Protein AF-A0A3E0VAE9-F1 (afdb_monomer)

Organism: NCBI:txid120213

Foldseek 3Di:
DDLVVVLVVLVVVLVVLVVCVVVVVQADDDDPVCPVRDGSNVVSVVSNVVSVVVNVVSVVVVPDDPPPPDPPPDDD

Structure (mmCIF, N/CA/C/O backbone):
data_AF-A0A3E0VAE9-F1
#
_entry.id   AF-A0A3E0VAE9-F1
#
loop_
_atom_site.group_PDB
_atom_site.id
_atom_site.type_symbol
_atom_site.label_atom_id
_atom_site.label_alt_id
_atom_site.label_comp_id
_atom_site.label_asym_id
_atom_site.label_entity_id
_atom_site.label_seq_id
_atom_site.pdbx_PDB_ins_code
_atom_site.Cartn_x
_atom_site.Cartn_y
_atom_site.Cartn_z
_atom_site.occupancy
_atom_site.B_iso_or_equiv
_atom_site.auth_seq_id
_atom_site.auth_comp_id
_atom_site.auth_asym_id
_atom_site.auth_atom_id
_atom_site.pdbx_PDB_model_num
ATOM 1 N N . MET A 1 1 ? 7.926 13.865 -16.754 1.00 62.59 1 MET A N 1
ATOM 2 C CA . MET A 1 1 ? 8.045 13.107 -15.490 1.00 62.59 1 MET A CA 1
ATOM 3 C C . MET A 1 1 ? 8.710 11.775 -15.820 1.00 62.59 1 MET A C 1
ATOM 5 O O . MET A 1 1 ? 8.272 11.156 -16.780 1.00 62.59 1 MET A O 1
ATOM 9 N N . SER A 1 2 ? 9.802 11.391 -15.152 1.00 82.19 2 SER A N 1
ATOM 10 C CA . SER A 1 2 ? 10.541 10.153 -15.470 1.00 82.19 2 SER A CA 1
ATOM 11 C C . SER A 1 2 ? 9.949 8.934 -14.751 1.00 82.19 2 SER A C 1
ATOM 13 O O . SER A 1 2 ? 9.251 9.084 -13.748 1.00 82.19 2 SER A O 1
ATOM 15 N N . ALA A 1 3 ? 10.256 7.725 -15.231 1.00 81.00 3 ALA A N 1
ATOM 16 C CA . ALA A 1 3 ? 9.853 6.480 -14.570 1.00 81.00 3 ALA A CA 1
ATOM 17 C C . 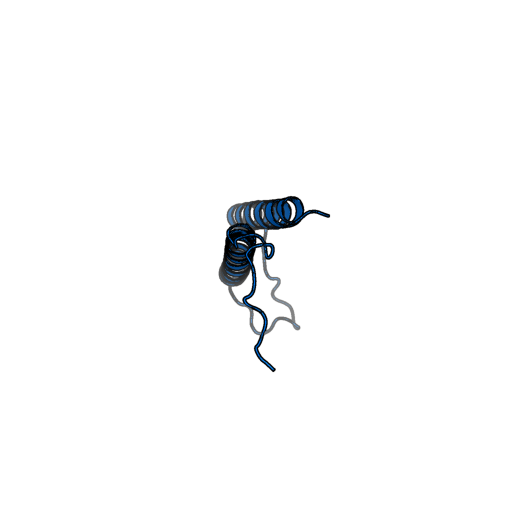ALA A 1 3 ? 10.374 6.393 -13.122 1.00 81.00 3 ALA A C 1
ATOM 19 O O . ALA A 1 3 ? 9.644 5.975 -12.225 1.00 81.00 3 ALA A O 1
ATOM 20 N N . ASP A 1 4 ? 11.598 6.863 -12.870 1.00 85.25 4 ASP A N 1
ATOM 21 C CA . ASP A 1 4 ? 12.155 6.919 -11.515 1.00 85.25 4 ASP A CA 1
ATOM 22 C C . ASP A 1 4 ? 11.394 7.902 -10.615 1.00 85.25 4 ASP A C 1
ATOM 24 O O . ASP A 1 4 ? 11.152 7.598 -9.448 1.00 85.25 4 ASP A O 1
ATOM 28 N N . ALA A 1 5 ? 10.946 9.042 -11.154 1.00 88.56 5 ALA A N 1
ATOM 29 C CA . ALA A 1 5 ? 10.135 9.996 -10.399 1.00 88.56 5 ALA A CA 1
ATOM 30 C C . ALA A 1 5 ? 8.778 9.394 -9.995 1.00 88.56 5 ALA A C 1
ATOM 32 O O . ALA A 1 5 ? 8.376 9.522 -8.841 1.00 88.56 5 ALA A O 1
ATOM 33 N N . ILE A 1 6 ? 8.118 8.670 -10.908 1.00 88.56 6 ILE A N 1
ATOM 34 C CA . ILE A 1 6 ? 6.858 7.954 -10.631 1.00 88.56 6 ILE A CA 1
ATOM 35 C C . ILE A 1 6 ? 7.070 6.896 -9.544 1.00 88.56 6 ILE A C 1
ATOM 37 O O . ILE A 1 6 ? 6.280 6.773 -8.609 1.00 88.56 6 ILE A O 1
ATOM 41 N N . ARG A 1 7 ? 8.160 6.130 -9.639 1.00 91.06 7 ARG A N 1
ATOM 42 C CA . ARG A 1 7 ? 8.478 5.088 -8.662 1.00 91.06 7 ARG A CA 1
ATOM 43 C C . ARG A 1 7 ? 8.749 5.665 -7.271 1.00 91.06 7 ARG A C 1
ATOM 45 O O . ARG A 1 7 ? 8.269 5.125 -6.273 1.00 91.06 7 ARG A O 1
ATOM 52 N N . GLU A 1 8 ? 9.488 6.767 -7.185 1.00 93.94 8 GLU A N 1
ATOM 53 C CA . GLU A 1 8 ? 9.7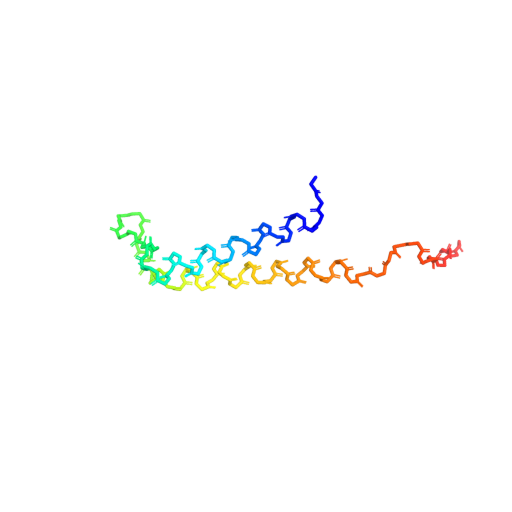28 7.437 -5.906 1.00 93.94 8 GLU A CA 1
ATOM 54 C C . GLU A 1 8 ? 8.448 8.034 -5.308 1.00 93.94 8 GLU A C 1
ATOM 56 O O . GLU A 1 8 ? 8.255 7.967 -4.091 1.00 93.94 8 GLU A O 1
ATOM 61 N N . GLU A 1 9 ? 7.523 8.518 -6.137 1.00 9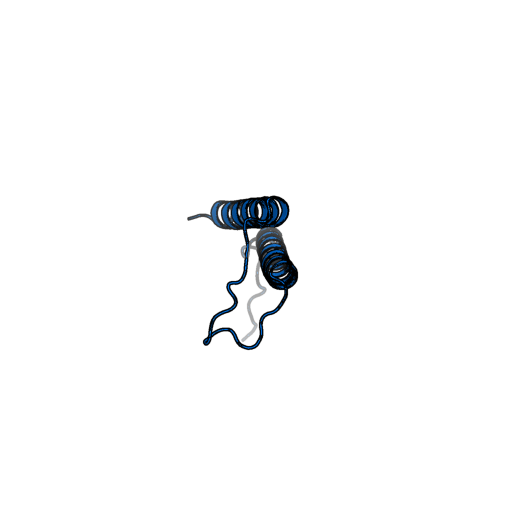5.44 9 GLU A N 1
ATOM 62 C CA . GLU A 1 9 ? 6.204 8.969 -5.690 1.00 95.44 9 GLU A CA 1
ATOM 63 C C . GLU A 1 9 ? 5.349 7.819 -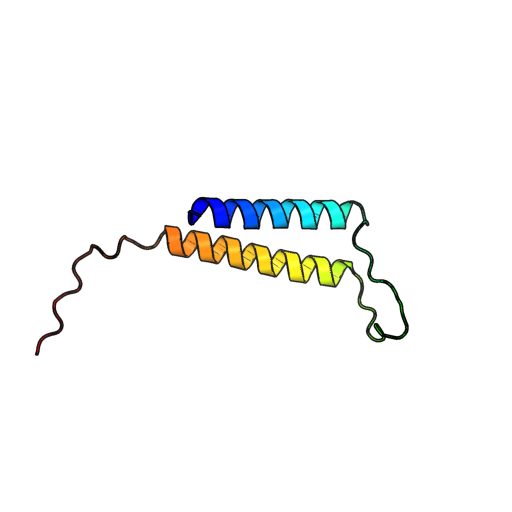5.123 1.00 95.44 9 GLU A C 1
ATOM 65 O O . GLU A 1 9 ? 4.748 7.963 -4.050 1.00 95.44 9 GLU A O 1
ATOM 70 N N . ILE A 1 10 ? 5.354 6.644 -5.767 1.00 94.88 10 ILE A N 1
ATOM 71 C CA . ILE A 1 10 ? 4.694 5.424 -5.261 1.00 94.88 10 ILE A CA 1
ATOM 72 C C . ILE A 1 10 ? 5.256 5.050 -3.884 1.00 94.88 10 ILE A C 1
ATOM 74 O O . ILE A 1 10 ? 4.507 4.821 -2.929 1.00 94.88 10 ILE A O 1
ATOM 78 N N . ARG A 1 11 ? 6.584 5.051 -3.739 1.00 95.81 11 ARG A N 1
ATOM 79 C CA . ARG A 1 11 ? 7.260 4.732 -2.472 1.00 95.81 11 ARG A CA 1
ATOM 80 C C . ARG A 1 11 ? 6.972 5.760 -1.385 1.00 95.81 11 ARG A C 1
ATOM 82 O O . ARG A 1 11 ? 6.760 5.389 -0.228 1.00 95.81 11 ARG A O 1
ATOM 89 N N . ALA A 1 12 ? 6.955 7.045 -1.730 1.00 97.38 12 ALA A N 1
ATOM 90 C CA . ALA A 1 12 ? 6.586 8.111 -0.807 1.00 97.38 12 ALA A CA 1
ATOM 91 C C . ALA A 1 12 ? 5.140 7.947 -0.318 1.00 97.38 12 ALA A C 1
ATOM 93 O O . ALA A 1 12 ? 4.882 8.054 0.885 1.00 97.38 12 ALA A O 1
ATOM 94 N N . SER A 1 13 ? 4.226 7.604 -1.225 1.00 96.31 13 SER A N 1
ATOM 95 C CA . SER A 1 13 ? 2.824 7.323 -0.913 1.00 96.31 13 SER A CA 1
ATOM 96 C C . SER A 1 13 ? 2.675 6.115 0.012 1.00 96.31 13 SER A C 1
ATOM 98 O O . SER A 1 13 ? 1.975 6.209 1.020 1.00 96.31 13 SER A O 1
ATOM 100 N N . LEU A 1 14 ? 3.411 5.024 -0.236 1.00 96.19 14 LEU A N 1
ATOM 101 C CA . LEU A 1 14 ? 3.414 3.836 0.627 1.00 96.19 14 L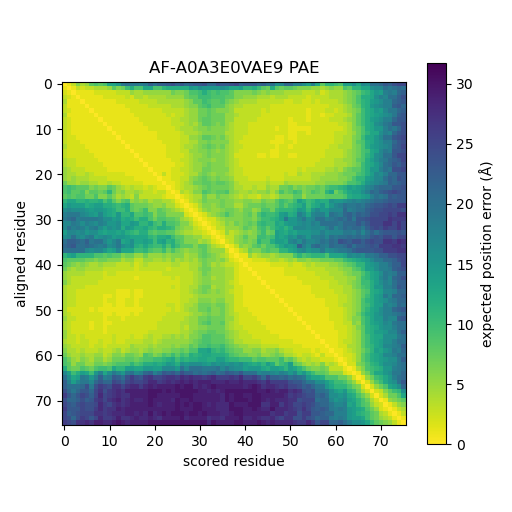EU A CA 1
ATOM 102 C C . LEU A 1 14 ? 3.925 4.151 2.040 1.00 96.19 14 LEU A C 1
ATOM 104 O O . LEU A 1 14 ? 3.301 3.767 3.031 1.00 96.19 14 LEU A O 1
ATOM 108 N N . ARG A 1 15 ? 5.034 4.898 2.156 1.00 96.81 15 ARG A N 1
ATOM 109 C CA . ARG A 1 15 ? 5.569 5.342 3.457 1.00 96.81 15 ARG A CA 1
ATOM 110 C C . ARG A 1 15 ? 4.557 6.198 4.213 1.00 96.81 15 ARG A C 1
ATOM 112 O O . ARG A 1 15 ? 4.347 5.994 5.408 1.00 96.81 15 ARG A O 1
ATOM 119 N N . ARG A 1 16 ? 3.916 7.142 3.520 1.00 96.19 16 ARG A N 1
ATOM 120 C CA . ARG A 1 16 ? 2.902 8.022 4.109 1.00 96.19 16 ARG A CA 1
ATOM 121 C C . ARG A 1 16 ? 1.684 7.234 4.582 1.00 96.19 16 ARG A C 1
ATOM 123 O O . ARG A 1 16 ? 1.235 7.473 5.700 1.00 96.19 16 ARG A O 1
ATOM 130 N N . LEU A 1 17 ? 1.188 6.302 3.771 1.00 94.12 17 LEU A N 1
ATOM 131 C CA . LEU A 1 17 ? 0.054 5.442 4.103 1.00 94.12 17 LEU A CA 1
ATOM 132 C C . LEU A 1 17 ? 0.334 4.621 5.367 1.00 94.12 17 LEU A C 1
ATOM 134 O O . LEU A 1 17 ? -0.441 4.685 6.318 1.00 94.12 17 LEU A O 1
ATOM 138 N N . ARG A 1 18 ? 1.478 3.928 5.420 1.00 93.31 18 ARG A N 1
ATOM 139 C CA . ARG A 1 18 ? 1.883 3.131 6.590 1.00 93.31 18 ARG A CA 1
ATOM 140 C C . ARG A 1 18 ? 2.045 3.986 7.844 1.00 93.31 18 ARG A C 1
ATOM 142 O O . ARG A 1 18 ? 1.567 3.601 8.905 1.00 93.31 18 ARG A O 1
ATOM 149 N N . ARG A 1 19 ? 2.668 5.165 7.730 1.00 94.44 19 ARG A N 1
ATOM 150 C CA . ARG A 1 19 ? 2.800 6.097 8.859 1.00 94.44 19 ARG A CA 1
ATOM 151 C C . ARG A 1 19 ? 1.430 6.515 9.396 1.00 94.44 19 ARG A C 1
ATOM 153 O O . ARG A 1 19 ? 1.196 6.411 10.591 1.00 94.44 19 ARG A O 1
ATOM 160 N N . LEU A 1 20 ? 0.526 6.956 8.521 1.00 91.69 20 LEU A N 1
ATOM 161 C CA . LEU A 1 20 ? -0.813 7.396 8.925 1.00 91.69 20 LEU A CA 1
ATOM 162 C C . LEU A 1 20 ? -1.648 6.251 9.516 1.00 91.69 20 LEU A C 1
ATOM 164 O O . LEU A 1 20 ? -2.392 6.480 10.468 1.00 91.69 20 LEU A O 1
ATOM 168 N N . GLY A 1 21 ? -1.506 5.032 8.986 1.00 88.94 21 GLY A N 1
ATOM 169 C CA . GLY A 1 21 ? -2.115 3.831 9.557 1.00 88.94 21 GLY A CA 1
ATOM 170 C C . GLY A 1 21 ? -1.591 3.529 10.964 1.00 88.94 21 GLY A C 1
ATOM 171 O O . GLY A 1 21 ? -2.384 3.349 11.881 1.00 88.94 21 GLY A O 1
ATOM 172 N N . ASN A 1 22 ? -0.268 3.563 11.160 1.00 89.06 22 ASN A N 1
ATOM 173 C CA . ASN A 1 22 ? 0.369 3.317 12.461 1.00 89.06 22 ASN A CA 1
ATOM 174 C C . ASN A 1 22 ? 0.039 4.394 13.504 1.00 89.06 22 ASN A C 1
ATOM 176 O O . ASN A 1 22 ? -0.099 4.085 14.682 1.00 89.06 22 ASN A O 1
ATOM 180 N N . GLU A 1 23 ? -0.109 5.650 13.078 1.00 92.44 23 GLU A N 1
ATOM 181 C CA . GLU A 1 23 ? -0.558 6.758 13.931 1.00 92.44 23 GLU A CA 1
ATOM 182 C C . GLU A 1 23 ? -2.063 6.675 14.266 1.00 92.44 23 GLU A C 1
ATOM 184 O O . GLU A 1 23 ? -2.572 7.529 14.989 1.00 92.44 23 GLU A O 1
ATOM 189 N N . GLY A 1 24 ? -2.804 5.700 13.721 1.00 83.81 24 GLY A N 1
ATOM 190 C CA . GLY A 1 24 ? -4.254 5.581 13.909 1.00 83.81 24 GLY A CA 1
ATOM 191 C C . GLY A 1 24 ? -5.052 6.715 13.258 1.00 83.81 24 GLY A C 1
ATOM 192 O O . GLY A 1 24 ? -6.202 6.957 13.612 1.00 83.81 24 GLY A O 1
ATOM 193 N N . ARG A 1 25 ? -4.451 7.439 12.306 1.00 84.38 25 ARG A N 1
ATOM 194 C CA . ARG A 1 25 ? -5.054 8.617 11.659 1.00 84.38 25 ARG A CA 1
ATOM 195 C C . ARG A 1 25 ? -5.938 8.276 10.468 1.00 84.38 25 ARG A C 1
ATOM 197 O O . ARG A 1 25 ? -6.588 9.166 9.924 1.00 84.38 25 ARG A O 1
ATOM 204 N N . ILE A 1 26 ? -5.943 7.015 10.045 1.00 82.19 26 ILE A N 1
ATOM 205 C CA . ILE A 1 26 ? -6.839 6.509 9.007 1.00 82.19 26 ILE A CA 1
ATOM 206 C C . ILE A 1 26 ? -8.004 5.820 9.706 1.00 82.19 26 ILE A C 1
ATOM 208 O O . ILE A 1 26 ? -7.894 4.689 10.178 1.00 82.19 26 ILE A O 1
ATOM 212 N N . VAL A 1 27 ? -9.123 6.531 9.767 1.00 76.81 27 VAL A N 1
ATOM 213 C CA . VAL A 1 27 ? -10.376 6.070 10.363 1.00 76.81 27 VAL A CA 1
ATOM 214 C C . VAL A 1 27 ? -11.463 6.087 9.302 1.00 76.81 27 VAL A C 1
ATOM 216 O O . VAL A 1 27 ? -11.627 7.075 8.588 1.00 76.81 27 VAL A O 1
ATOM 219 N N . MET A 1 28 ? -12.211 4.991 9.193 1.00 74.06 28 MET A N 1
ATOM 220 C CA . MET A 1 28 ? -13.452 4.987 8.426 1.00 74.06 28 MET A CA 1
ATOM 221 C C . MET A 1 28 ? -14.560 5.529 9.323 1.00 74.06 28 MET A C 1
ATOM 223 O O . MET A 1 28 ? -14.761 5.034 10.431 1.00 74.06 28 MET A O 1
ATOM 227 N N . ALA A 1 29 ? -15.280 6.549 8.864 1.00 72.69 29 ALA A N 1
ATOM 228 C CA . ALA A 1 29 ? -16.460 7.029 9.567 1.00 72.69 29 ALA A CA 1
ATOM 229 C C . ALA A 1 29 ? -17.613 6.045 9.344 1.00 72.69 29 ALA A C 1
ATOM 231 O O . ALA A 1 29 ? -17.863 5.614 8.216 1.00 72.69 29 ALA A O 1
ATOM 232 N N . LYS A 1 30 ? -18.312 5.692 10.424 1.00 69.75 30 LYS A N 1
ATOM 233 C CA . LYS A 1 30 ? -19.599 5.009 10.333 1.00 69.75 30 LYS A CA 1
ATOM 234 C C . LYS A 1 30 ? -20.658 6.072 10.070 1.00 69.75 30 LYS A C 1
ATOM 236 O O . LYS A 1 30 ? -21.003 6.833 10.971 1.00 69.75 30 LYS A O 1
ATOM 241 N N . ASP A 1 31 ? -21.145 6.138 8.843 1.00 75.94 31 ASP A N 1
ATOM 242 C CA . ASP A 1 31 ? -22.253 7.008 8.466 1.00 75.94 31 ASP A CA 1
ATOM 243 C C . ASP A 1 31 ? -23.332 6.209 7.722 1.00 75.94 31 ASP A C 1
ATOM 245 O O . ASP A 1 31 ? -23.162 5.027 7.424 1.00 75.94 31 ASP A O 1
ATOM 249 N N . SER A 1 32 ? -24.473 6.841 7.448 1.00 79.56 32 SER A N 1
ATOM 250 C CA . SER A 1 32 ? -25.606 6.198 6.771 1.00 79.56 32 SER A CA 1
ATOM 251 C C . SER A 1 32 ? -25.322 5.783 5.322 1.00 79.56 32 SER A C 1
ATOM 253 O O . SER A 1 32 ? -26.155 5.111 4.719 1.00 79.56 32 SER A O 1
ATOM 255 N N . ARG A 1 33 ? -24.174 6.175 4.758 1.00 76.75 33 ARG A N 1
ATOM 256 C CA . ARG A 1 33 ? -23.717 5.823 3.407 1.00 76.75 33 ARG A CA 1
ATOM 257 C C . ARG A 1 33 ? -22.621 4.755 3.424 1.00 76.75 33 ARG A C 1
ATOM 259 O O . ARG A 1 33 ? -22.322 4.192 2.378 1.00 76.75 33 ARG A O 1
ATOM 266 N N . ASN A 1 34 ? -22.053 4.462 4.591 1.00 71.44 34 ASN A N 1
ATOM 267 C CA . ASN A 1 34 ? -21.044 3.439 4.815 1.00 71.44 34 ASN A CA 1
ATOM 268 C C . ASN A 1 34 ? -21.617 2.322 5.700 1.00 71.44 34 ASN A C 1
ATOM 270 O O . ASN A 1 34 ? -21.278 2.191 6.880 1.00 71.44 34 ASN A O 1
ATOM 274 N N . THR A 1 35 ? -22.549 1.553 5.131 1.00 70.81 35 THR A N 1
ATOM 275 C CA . THR A 1 35 ? -23.236 0.453 5.824 1.00 70.81 35 THR A CA 1
ATOM 276 C C . THR A 1 35 ? -22.350 -0.778 6.022 1.00 70.81 35 THR A C 1
ATOM 278 O O . THR A 1 35 ? -22.535 -1.491 7.005 1.00 70.81 35 THR A O 1
ATOM 281 N N . ASP A 1 36 ? -21.342 -0.967 5.166 1.00 69.50 36 ASP A N 1
ATOM 282 C CA . ASP A 1 36 ? -20.350 -2.049 5.242 1.00 69.50 36 ASP A CA 1
ATOM 283 C C . ASP A 1 36 ? -19.062 -1.565 5.918 1.00 69.50 36 ASP A C 1
ATOM 285 O O . ASP A 1 36 ? -17.977 -1.544 5.335 1.00 69.50 36 ASP A O 1
ATOM 289 N N . TRP A 1 37 ? -19.196 -1.111 7.168 1.00 64.56 37 TRP A N 1
ATOM 290 C CA . TRP A 1 37 ? -18.087 -0.554 7.941 1.00 64.56 37 TRP A CA 1
ATOM 291 C C . TRP A 1 37 ? -17.030 -1.624 8.247 1.00 64.56 37 TRP A C 1
ATOM 293 O O . TRP A 1 37 ? -17.080 -2.313 9.267 1.00 64.56 37 TRP A O 1
ATOM 303 N N . HIS A 1 38 ? -16.073 -1.773 7.337 1.00 67.94 38 HIS A N 1
ATOM 304 C CA . HIS A 1 38 ? -14.890 -2.594 7.532 1.00 67.94 38 HIS A CA 1
ATOM 305 C C . HIS A 1 38 ? -13.848 -1.847 8.366 1.00 67.94 38 HIS A C 1
ATOM 307 O O . HIS A 1 38 ? -13.752 -0.618 8.325 1.00 67.94 38 HIS A O 1
ATOM 313 N N . ASP A 1 39 ? -13.057 -2.607 9.126 1.00 79.25 39 ASP A N 1
ATOM 314 C CA . ASP A 1 39 ? -11.925 -2.065 9.871 1.00 79.25 39 ASP A CA 1
ATOM 315 C C . ASP A 1 39 ? -11.013 -1.288 8.906 1.00 79.25 39 ASP A C 1
ATOM 317 O O . ASP A 1 39 ? -10.579 -1.814 7.874 1.00 79.25 39 ASP A O 1
ATOM 321 N N . SER A 1 40 ? -10.714 -0.027 9.237 1.00 82.94 40 SER A N 1
ATOM 322 C CA . SER A 1 40 ? -9.859 0.826 8.413 1.00 82.94 40 SER A CA 1
ATOM 323 C C . SER A 1 40 ? -8.466 0.229 8.224 1.00 82.94 40 SER A C 1
ATOM 325 O O . SER A 1 40 ? -7.824 0.515 7.214 1.00 82.94 40 SER A O 1
ATOM 327 N N . ARG A 1 41 ? -8.019 -0.659 9.123 1.00 85.19 41 ARG A N 1
ATOM 328 C CA . ARG A 1 41 ? -6.786 -1.440 8.955 1.00 85.19 41 ARG A CA 1
ATOM 329 C C . ARG A 1 41 ? -6.807 -2.280 7.682 1.00 85.19 41 ARG A C 1
ATOM 331 O O . ARG A 1 41 ? -5.826 -2.263 6.947 1.00 85.19 41 ARG A O 1
ATOM 338 N N . VAL A 1 42 ? -7.927 -2.934 7.373 1.00 86.50 42 VAL A N 1
ATOM 339 C CA . VAL A 1 42 ? -8.069 -3.759 6.161 1.00 86.50 42 VAL A CA 1
ATOM 340 C C . VAL A 1 42 ? -7.953 -2.890 4.911 1.00 86.50 42 VAL A C 1
ATOM 342 O O . VAL A 1 42 ? -7.235 -3.232 3.973 1.00 86.50 42 VAL A O 1
ATOM 345 N N . ALA A 1 43 ? -8.595 -1.719 4.907 1.00 85.25 43 ALA A N 1
ATOM 346 C CA . ALA A 1 43 ? -8.487 -0.775 3.796 1.00 85.25 43 ALA A CA 1
ATOM 347 C C . ALA A 1 43 ? -7.044 -0.267 3.605 1.00 85.25 43 ALA A C 1
ATOM 349 O O . ALA A 1 43 ? -6.567 -0.153 2.473 1.00 85.25 43 ALA A O 1
ATOM 350 N N . VAL A 1 44 ? -6.328 -0.002 4.705 1.00 90.00 44 VAL A N 1
ATOM 351 C CA . VAL A 1 44 ? -4.910 0.391 4.680 1.00 90.00 44 VAL A CA 1
ATOM 352 C C . VAL A 1 44 ? -4.033 -0.726 4.118 1.00 90.00 44 VAL A C 1
ATOM 354 O O . VAL A 1 44 ? -3.164 -0.447 3.292 1.00 90.00 44 VAL A O 1
ATOM 357 N N . GLU A 1 45 ? -4.262 -1.976 4.514 1.00 91.62 45 GLU A N 1
ATOM 358 C CA . GLU A 1 45 ? -3.522 -3.137 4.009 1.00 91.62 45 GLU A CA 1
ATOM 359 C C . GLU A 1 45 ? -3.753 -3.356 2.510 1.00 91.62 45 GLU A C 1
ATOM 361 O O . GLU A 1 45 ? -2.790 -3.531 1.761 1.00 91.62 45 GLU A O 1
ATOM 366 N N . ILE A 1 46 ? -5.001 -3.259 2.043 1.00 91.31 46 ILE A N 1
ATOM 367 C CA . ILE A 1 46 ? -5.338 -3.357 0.614 1.00 91.31 46 ILE A CA 1
ATOM 368 C C . ILE A 1 46 ? -4.618 -2.265 -0.187 1.00 91.31 46 ILE A C 1
ATOM 370 O O . ILE A 1 46 ? -4.001 -2.548 -1.217 1.00 91.31 46 ILE A O 1
ATOM 374 N N . ALA A 1 47 ? -4.662 -1.019 0.291 1.00 92.25 47 ALA A N 1
ATOM 375 C CA . ALA A 1 47 ? -4.003 0.100 -0.373 1.00 92.25 47 ALA A CA 1
ATOM 376 C C . ALA A 1 47 ? -2.470 -0.047 -0.376 1.00 92.25 47 ALA A C 1
ATOM 378 O O . ALA A 1 47 ? -1.825 0.236 -1.388 1.00 92.25 47 ALA A O 1
ATOM 379 N N . ALA A 1 48 ? -1.878 -0.537 0.718 1.00 95.06 48 ALA A N 1
ATOM 380 C CA . ALA A 1 48 ? -0.445 -0.805 0.794 1.00 95.06 48 ALA A CA 1
ATOM 381 C C . ALA A 1 48 ? -0.029 -1.897 -0.202 1.00 95.06 48 ALA A C 1
ATOM 383 O O . ALA A 1 48 ? 0.914 -1.693 -0.968 1.00 95.06 48 ALA A O 1
ATOM 384 N N . ALA A 1 49 ? -0.782 -2.997 -0.268 1.00 95.75 49 ALA A N 1
ATOM 385 C CA . ALA A 1 49 ? -0.532 -4.085 -1.208 1.00 95.75 49 ALA A CA 1
ATOM 386 C C . ALA A 1 49 ? -0.633 -3.626 -2.674 1.00 95.75 49 ALA A C 1
ATOM 388 O O . ALA A 1 49 ? 0.142 -4.070 -3.520 1.00 95.75 49 ALA A O 1
ATOM 389 N N . ALA A 1 50 ? -1.563 -2.722 -2.996 1.00 95.88 50 ALA A N 1
ATOM 390 C CA . ALA A 1 50 ? -1.670 -2.150 -4.337 1.00 95.88 50 ALA A CA 1
ATOM 391 C C . ALA A 1 50 ? -0.435 -1.306 -4.708 1.00 95.88 50 ALA A C 1
ATOM 393 O 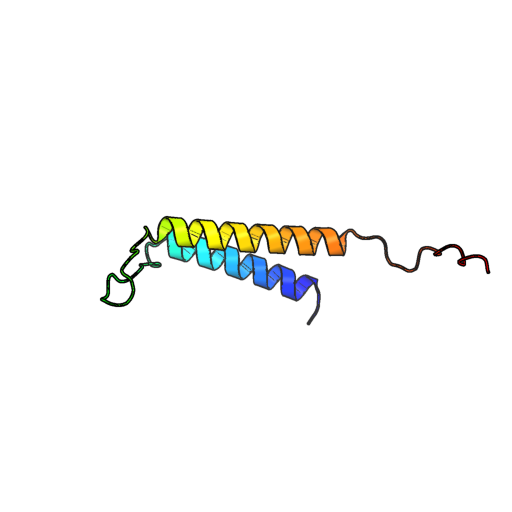O . ALA A 1 50 ? 0.104 -1.452 -5.807 1.00 95.88 50 ALA A O 1
ATOM 394 N N . LEU A 1 51 ? 0.054 -0.472 -3.784 1.00 96.06 51 LEU A N 1
ATOM 395 C CA . LEU A 1 51 ? 1.259 0.340 -3.991 1.00 96.06 51 LEU A CA 1
ATOM 396 C C . LEU A 1 51 ? 2.526 -0.517 -4.117 1.00 96.06 51 LEU A C 1
ATOM 398 O O . LEU A 1 51 ? 3.395 -0.210 -4.930 1.00 96.06 51 LEU A O 1
ATOM 402 N N . GLU A 1 52 ? 2.624 -1.613 -3.366 1.00 96.19 52 GLU A N 1
ATOM 403 C CA . GLU A 1 52 ? 3.730 -2.572 -3.482 1.00 96.19 52 GLU A CA 1
ATOM 404 C C . GLU A 1 52 ? 3.754 -3.260 -4.851 1.00 96.19 52 GLU A C 1
ATOM 406 O O . GLU A 1 52 ? 4.813 -3.353 -5.475 1.00 96.19 52 GLU A O 1
ATOM 411 N N . ARG A 1 53 ? 2.588 -3.675 -5.368 1.00 95.12 53 ARG A N 1
ATOM 412 C CA . ARG A 1 53 ? 2.486 -4.220 -6.732 1.00 95.12 53 ARG A CA 1
ATOM 413 C C . ARG A 1 53 ? 2.897 -3.192 -7.782 1.00 95.12 53 ARG A C 1
ATOM 415 O O . ARG A 1 53 ? 3.569 -3.552 -8.744 1.00 95.12 53 ARG A O 1
ATOM 422 N N . ALA A 1 54 ? 2.527 -1.926 -7.596 1.00 92.88 54 ALA A N 1
ATOM 423 C CA . ALA A 1 54 ? 2.921 -0.855 -8.504 1.00 92.88 54 ALA A CA 1
ATOM 424 C C . ALA A 1 54 ? 4.443 -0.607 -8.488 1.00 92.88 54 ALA A C 1
ATOM 426 O O . ALA A 1 54 ? 5.043 -0.497 -9.557 1.00 92.88 54 ALA A O 1
ATOM 427 N N . ASP A 1 55 ? 5.096 -0.587 -7.315 1.00 93.69 55 ASP A N 1
ATOM 428 C CA . ASP A 1 55 ? 6.567 -0.471 -7.228 1.00 93.69 55 ASP A CA 1
ATOM 429 C C . ASP A 1 55 ? 7.267 -1.662 -7.899 1.00 93.69 55 ASP A C 1
ATOM 431 O O . ASP A 1 55 ? 8.251 -1.474 -8.619 1.00 93.69 55 ASP A O 1
ATOM 435 N N . ALA A 1 56 ? 6.738 -2.876 -7.715 1.00 90.44 56 ALA A N 1
ATOM 436 C CA . ALA A 1 56 ? 7.258 -4.080 -8.357 1.00 90.44 56 ALA A CA 1
ATOM 437 C C . ALA A 1 56 ? 7.111 -4.034 -9.887 1.00 90.44 56 ALA A C 1
ATOM 439 O O . ALA A 1 56 ? 8.065 -4.346 -10.600 1.00 90.44 56 ALA A O 1
ATOM 440 N N . ALA A 1 57 ? 5.959 -3.591 -10.400 1.00 88.56 57 ALA A N 1
ATOM 441 C CA . ALA A 1 57 ? 5.734 -3.421 -11.835 1.00 88.56 57 ALA A CA 1
ATOM 442 C C . ALA A 1 57 ? 6.688 -2.377 -12.441 1.00 88.56 57 ALA A C 1
ATOM 444 O O . ALA A 1 57 ? 7.298 -2.624 -13.480 1.00 88.56 57 ALA A O 1
ATOM 445 N N . MET A 1 58 ? 6.892 -1.247 -11.756 1.00 86.94 58 MET A N 1
ATOM 446 C CA . MET A 1 58 ? 7.845 -0.215 -12.181 1.00 86.94 58 MET A CA 1
ATOM 447 C C . MET A 1 58 ? 9.292 -0.720 -12.172 1.00 86.94 58 MET A C 1
ATOM 449 O O . MET A 1 58 ? 10.067 -0.401 -13.074 1.00 86.94 58 MET A O 1
ATOM 453 N N . LEU A 1 59 ? 9.668 -1.530 -11.177 1.00 85.56 59 LEU A N 1
ATOM 454 C CA . LEU A 1 59 ? 10.977 -2.177 -11.150 1.00 85.56 59 LEU A CA 1
ATOM 455 C C . LEU A 1 59 ? 11.145 -3.144 -12.326 1.00 85.56 59 LEU A C 1
ATOM 457 O O . LEU A 1 59 ? 12.182 -3.097 -12.983 1.00 85.56 59 LEU A O 1
ATOM 461 N N . TRP A 1 60 ? 10.134 -3.970 -12.608 1.00 81.94 60 TRP A N 1
ATOM 462 C CA . TRP A 1 60 ? 10.153 -4.901 -13.734 1.00 81.94 60 TRP A CA 1
ATOM 463 C C . TRP A 1 60 ? 10.340 -4.171 -15.068 1.00 81.94 60 TRP A C 1
ATOM 465 O O . TRP A 1 60 ? 11.247 -4.514 -15.825 1.00 81.94 60 TRP A O 1
ATOM 475 N N . MET A 1 61 ? 9.575 -3.100 -15.308 1.00 78.75 61 MET A N 1
ATOM 476 C CA . MET A 1 61 ? 9.720 -2.267 -16.508 1.00 78.75 61 MET A CA 1
ATOM 477 C C . MET A 1 61 ? 11.128 -1.678 -16.643 1.00 78.75 61 MET A C 1
ATOM 479 O O . MET A 1 61 ? 11.659 -1.610 -17.746 1.00 78.75 61 MET A O 1
ATOM 483 N N . ARG A 1 62 ? 11.763 -1.289 -15.530 1.00 74.56 62 ARG A N 1
ATOM 484 C CA . ARG A 1 62 ? 13.144 -0.779 -15.529 1.00 74.56 62 ARG A CA 1
ATOM 485 C C . ARG A 1 62 ? 14.181 -1.862 -15.842 1.00 74.56 62 ARG A C 1
ATOM 487 O O . ARG A 1 62 ? 15.256 -1.544 -16.336 1.00 74.56 62 ARG A O 1
ATOM 494 N N . THR A 1 63 ? 13.898 -3.117 -15.498 1.00 72.88 63 THR A N 1
ATOM 495 C CA . THR A 1 63 ? 14.787 -4.259 -15.773 1.00 72.88 63 THR A CA 1
ATOM 496 C C . THR A 1 63 ? 14.600 -4.857 -17.163 1.00 72.88 63 THR A C 1
ATOM 498 O O . THR A 1 63 ? 15.345 -5.767 -17.521 1.00 72.88 63 THR A O 1
ATOM 501 N N . LEU A 1 64 ? 13.630 -4.369 -17.945 1.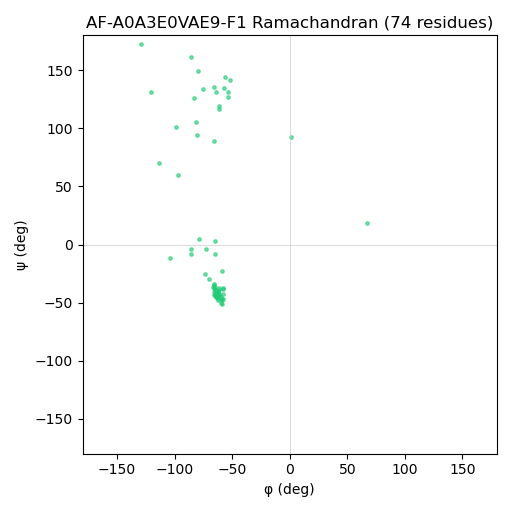00 70.69 64 LEU A N 1
ATOM 502 C CA . LEU A 1 64 ? 13.519 -4.766 -19.340 1.00 70.69 64 LEU A CA 1
ATOM 503 C C . LEU A 1 64 ? 14.772 -4.291 -20.095 1.00 70.69 64 LEU A C 1
ATOM 505 O O . LEU A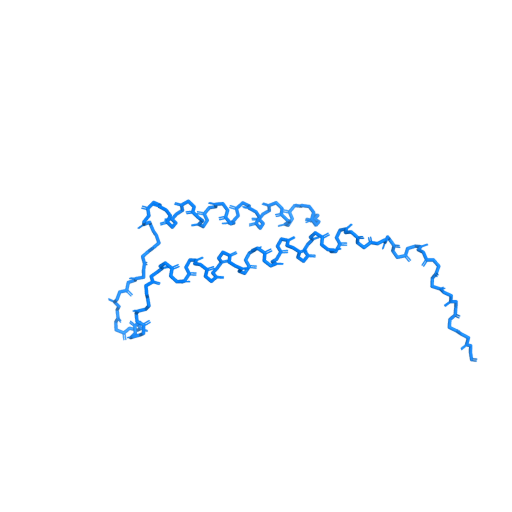 1 64 ? 15.161 -3.127 -19.953 1.00 70.69 64 LEU A O 1
ATOM 509 N N . PRO A 1 65 ? 15.423 -5.164 -20.882 1.00 62.31 65 PRO A N 1
ATOM 510 C CA . PRO A 1 65 ? 16.457 -4.717 -21.805 1.00 62.31 65 PRO A CA 1
ATOM 511 C C . PRO A 1 65 ? 15.865 -3.648 -22.737 1.00 62.31 65 PRO A C 1
ATOM 513 O O . PRO A 1 65 ? 14.686 -3.715 -23.091 1.00 62.31 65 PRO A O 1
ATOM 516 N N . HIS A 1 66 ? 16.663 -2.636 -23.099 1.00 59.78 66 HIS A N 1
ATOM 517 C CA . HIS A 1 66 ? 16.235 -1.629 -24.074 1.00 59.78 66 HIS A CA 1
ATOM 518 C C . HIS A 1 66 ? 15.724 -2.328 -25.350 1.00 59.78 66 HIS A C 1
ATOM 520 O O . HIS A 1 66 ? 16.338 -3.309 -25.775 1.00 59.78 66 HIS A O 1
ATOM 526 N N . PRO A 1 67 ? 14.650 -1.826 -25.987 1.00 53.84 67 PRO A N 1
ATOM 527 C CA . PRO A 1 67 ? 14.126 -2.379 -27.238 1.00 53.84 67 PRO A CA 1
ATOM 528 C C . PRO A 1 67 ? 15.089 -2.255 -28.436 1.00 53.84 67 PRO A C 1
ATOM 530 O O . PRO A 1 67 ? 14.741 -2.689 -29.527 1.00 53.84 67 PRO A O 1
ATOM 533 N N . ASP A 1 68 ? 16.304 -1.735 -28.242 1.00 49.12 68 ASP A N 1
ATOM 534 C CA . ASP A 1 68 ? 17.346 -1.662 -29.274 1.00 49.12 68 ASP A CA 1
ATOM 535 C C . ASP A 1 68 ? 18.085 -3.001 -29.491 1.00 49.12 68 ASP A C 1
ATOM 537 O O . ASP A 1 68 ? 19.038 -3.077 -30.264 1.00 49.12 68 ASP A O 1
ATOM 541 N N . GLY A 1 69 ? 17.657 -4.078 -28.829 1.00 49.50 69 GLY A N 1
ATOM 542 C CA . GLY A 1 69 ? 18.067 -5.437 -29.173 1.00 49.50 69 GLY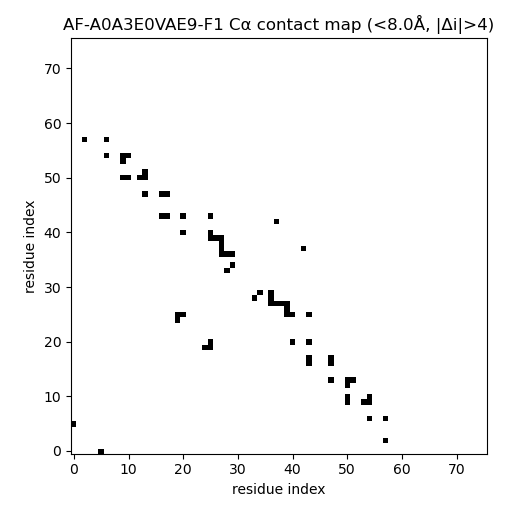 A CA 1
ATOM 543 C C . GLY A 1 69 ? 17.253 -5.956 -30.354 1.00 49.50 69 GLY A C 1
ATOM 544 O O . GLY A 1 69 ? 16.155 -6.458 -30.140 1.00 49.50 69 GLY A O 1
ATOM 545 N N . GLU A 1 70 ? 17.798 -5.794 -31.565 1.00 49.88 70 GLU A N 1
ATOM 546 C CA . GLU A 1 70 ? 17.422 -6.435 -32.837 1.00 49.88 70 GLU A CA 1
ATOM 547 C C . GLU A 1 70 ? 16.227 -7.399 -32.739 1.00 49.88 70 GLU A C 1
ATOM 549 O O . GLU A 1 70 ? 16.374 -8.598 -32.491 1.00 49.88 70 GLU A O 1
ATOM 554 N N . TYR A 1 71 ? 15.020 -6.882 -32.978 1.00 48.44 71 TYR A N 1
ATOM 555 C CA . TYR A 1 71 ? 13.931 -7.747 -33.411 1.00 48.44 71 TYR A CA 1
ATOM 556 C C . TYR A 1 71 ? 14.387 -8.353 -34.747 1.00 48.44 71 TYR A C 1
ATOM 558 O O . TYR A 1 71 ? 14.663 -7.575 -35.669 1.00 48.44 71 TYR A O 1
ATOM 566 N N . PRO A 1 72 ? 14.520 -9.686 -34.895 1.00 56.59 72 PRO A N 1
ATOM 567 C CA . PRO A 1 72 ? 14.772 -10.238 -36.214 1.00 56.59 72 PRO A CA 1
ATOM 568 C C . PRO A 1 72 ? 13.629 -9.771 -37.127 1.00 56.59 72 PRO A C 1
ATOM 570 O O . PRO A 1 72 ? 12.470 -9.787 -36.689 1.00 56.59 72 PRO A O 1
ATOM 573 N N . PRO A 1 73 ? 13.927 -9.292 -38.350 1.00 57.28 73 PRO A N 1
ATOM 574 C CA . PRO A 1 73 ? 12.885 -8.856 -39.265 1.00 57.28 73 PRO A CA 1
ATOM 575 C C . PRO A 1 73 ? 11.882 -9.995 -39.428 1.00 57.28 73 PRO A C 1
ATOM 577 O O . PRO A 1 73 ? 12.273 -11.149 -39.610 1.00 57.28 73 PRO A O 1
ATOM 580 N N . ILE A 1 74 ? 10.594 -9.672 -39.301 1.00 62.88 74 ILE A N 1
ATOM 581 C CA . ILE A 1 74 ? 9.517 -10.620 -39.580 1.00 62.88 74 ILE A CA 1
ATOM 582 C C . ILE A 1 74 ? 9.668 -10.981 -41.066 1.00 62.88 74 ILE A C 1
ATOM 584 O O . ILE A 1 74 ? 9.611 -10.064 -41.886 1.00 62.88 74 ILE A O 1
ATOM 588 N N . PRO A 1 75 ? 9.951 -12.246 -41.422 1.00 61.25 75 PRO A N 1
ATOM 589 C CA . PRO A 1 75 ? 10.062 -12.628 -42.822 1.00 61.25 75 PRO A CA 1
ATOM 590 C C . PRO A 1 75 ? 8.694 -12.480 -43.501 1.00 61.25 75 PRO A C 1
ATOM 592 O O . PRO A 1 75 ? 7.683 -12.863 -42.907 1.00 61.25 75 PRO A O 1
ATOM 595 N N . ASP A 1 76 ? 8.706 -11.897 -44.706 1.00 64.62 76 ASP A N 1
ATOM 596 C CA . ASP A 1 76 ? 7.540 -11.741 -45.594 1.00 64.62 76 ASP A CA 1
ATOM 597 C C . ASP A 1 76 ? 6.822 -13.073 -45.876 1.00 64.62 76 ASP A C 1
ATOM 599 O O . ASP A 1 76 ? 7.513 -14.107 -46.062 1.00 64.62 76 ASP A O 1
#

Sequence (76 aa):
MSADAIREEIRASLRRLRRLGNEGRIVMAKDSRNTDWHDSRVAVEIAAAALERADAAMLWMRTLPHPDGEYPPIPD

pLDDT: mean 81.01, std 13.95, range [48.44, 97.38]

Mean predicted aligned error: 9.58 Å

Nearest PDB structures (foldseek):
  4fxx-assembly5_B  TM=7.407E-01  e=2.668E+00  Homo sapiens

Secondary structure (DSSP, 8-state):
--HHHHHHHHHHHHHHHHHHHHTT-------TT--S---HHHHHHHHHHHHHHHHHHHHHHHHSPPTTS-PPPPP-

Radius of gyration: 19.6 Å; Cα contacts (8 Å, |Δi|>4): 35; chains: 1; bounding box: 44×26×60 Å

Solvent-accessible surface area (backbone atoms only — not comparable to full-atom values): 4714 Å² total; per-residue (Å²): 136,53,74,67,58,54,43,51,49,44,51,51,50,42,52,50,51,53,49,37,52,73,71,62,70,57,72,68,75,82,47,98,86,39,82,80,73,62,64,38,65,59,57,50,51,54,52,44,55,52,39,52,52,49,47,51,51,53,50,51,63,69,68,50,76,68,85,84,63,77,71,75,76,80,80,130